Protein AF-L1JBE7-F1 (afdb_monomer)

Foldseek 3Di:
DQQAAPQPRDSPPVVQWDAQPPPRHTHGQVSDVVRHPDDDDPHDHHPVRVD

Radius of gyration: 9.98 Å; Cα contacts (8 Å, |Δi|>4): 74; chains: 1; bounding box: 22×24×23 Å

Mean predicted aligned error: 3.99 Å

pLDDT: mean 87.72, std 7.16, range [56.62, 93.62]

Structure (mmCIF, N/CA/C/O backbone):
data_AF-L1JBE7-F1
#
_entry.id   AF-L1JBE7-F1
#
loop_
_atom_site.group_PDB
_atom_site.id
_atom_site.type_symbol
_atom_site.label_atom_id
_atom_site.label_alt_id
_atom_site.label_comp_id
_atom_site.label_asym_id
_atom_site.label_entity_id
_atom_site.label_seq_id
_atom_site.pdbx_PDB_ins_code
_atom_site.Cartn_x
_atom_site.Cartn_y
_atom_site.Cartn_z
_atom_site.occupancy
_atom_site.B_iso_or_equiv
_atom_site.auth_seq_id
_atom_site.auth_comp_id
_atom_site.auth_asym_id
_atom_site.auth_atom_id
_atom_site.pdbx_PDB_model_num
ATOM 1 N N . ASP A 1 1 ? 1.217 12.161 -14.786 1.00 56.62 1 ASP A N 1
ATOM 2 C CA . ASP A 1 1 ? 1.020 12.020 -13.342 1.00 56.62 1 ASP A CA 1
ATOM 3 C C . ASP A 1 1 ? 1.523 10.635 -13.012 1.00 56.62 1 ASP A C 1
ATOM 5 O O . ASP A 1 1 ? 0.938 9.668 -13.487 1.00 56.62 1 ASP A O 1
ATOM 9 N N . ASP A 1 2 ? 2.706 10.553 -12.415 1.00 76.25 2 ASP A N 1
ATOM 10 C CA . ASP A 1 2 ? 3.330 9.275 -12.079 1.00 76.25 2 ASP A CA 1
ATOM 11 C C . ASP A 1 2 ? 2.744 8.805 -10.746 1.00 76.25 2 ASP A C 1
ATOM 13 O O . ASP A 1 2 ? 2.906 9.474 -9.724 1.00 76.25 2 ASP A O 1
ATOM 17 N N . ILE A 1 3 ? 2.033 7.675 -10.752 1.00 83.44 3 ILE A N 1
ATOM 18 C CA . ILE A 1 3 ? 1.479 7.099 -9.525 1.00 83.44 3 ILE A CA 1
ATOM 19 C C . ILE A 1 3 ? 2.644 6.519 -8.719 1.00 83.44 3 ILE A C 1
ATOM 21 O O . ILE A 1 3 ? 3.331 5.600 -9.166 1.00 83.44 3 ILE A O 1
ATOM 25 N N . VAL A 1 4 ? 2.847 7.039 -7.511 1.00 91.44 4 VAL A N 1
ATOM 26 C CA . VAL A 1 4 ? 3.879 6.569 -6.580 1.00 91.44 4 VAL A CA 1
ATOM 27 C C . VAL A 1 4 ? 3.259 5.807 -5.419 1.00 91.44 4 VAL A C 1
ATOM 29 O O . VAL A 1 4 ? 2.107 6.028 -5.043 1.00 91.44 4 VAL A O 1
ATOM 32 N N . CYS A 1 5 ? 4.026 4.889 -4.840 1.00 92.38 5 CYS A N 1
ATOM 33 C CA . CYS A 1 5 ? 3.617 4.222 -3.619 1.00 92.38 5 CYS A CA 1
ATOM 34 C C . CYS A 1 5 ? 3.826 5.130 -2.402 1.00 92.38 5 CYS A C 1
ATOM 36 O O . CYS A 1 5 ? 4.956 5.507 -2.099 1.00 92.38 5 CYS A O 1
ATOM 38 N N . GLU A 1 6 ? 2.768 5.374 -1.631 1.00 91.81 6 GLU A N 1
ATOM 39 C CA . GLU A 1 6 ? 2.815 6.178 -0.396 1.00 91.81 6 GLU A CA 1
ATOM 40 C C . GLU A 1 6 ? 3.688 5.563 0.717 1.00 91.81 6 GLU A C 1
ATOM 42 O O . GLU A 1 6 ? 4.032 6.234 1.685 1.00 91.81 6 GLU A O 1
ATOM 47 N N . VAL A 1 7 ? 4.053 4.279 0.609 1.00 90.94 7 VAL A N 1
ATOM 48 C CA . VAL A 1 7 ? 4.861 3.576 1.621 1.00 90.94 7 VAL A CA 1
ATOM 49 C C . VAL A 1 7 ? 6.357 3.714 1.347 1.00 90.94 7 VAL A C 1
ATOM 51 O O . VAL A 1 7 ? 7.127 3.975 2.267 1.00 90.94 7 VAL A O 1
ATOM 54 N N . CYS A 1 8 ? 6.788 3.509 0.099 1.00 91.62 8 CYS A N 1
ATOM 55 C CA . CYS A 1 8 ? 8.208 3.517 -0.269 1.00 91.62 8 CYS A CA 1
ATOM 56 C C . CYS A 1 8 ? 8.633 4.766 -1.059 1.00 91.62 8 CYS A C 1
ATOM 58 O O . CYS A 1 8 ? 9.827 4.967 -1.276 1.00 91.62 8 CYS A O 1
ATOM 60 N N . GLY A 1 9 ? 7.680 5.588 -1.510 1.00 89.50 9 GLY A N 1
ATOM 61 C CA . GLY A 1 9 ? 7.909 6.758 -2.362 1.00 89.50 9 GLY A CA 1
ATOM 62 C C . GLY A 1 9 ? 8.318 6.425 -3.803 1.00 89.50 9 GLY A C 1
ATOM 63 O O . GLY A 1 9 ? 8.669 7.324 -4.563 1.00 89.50 9 GLY A O 1
ATOM 64 N N . GLY A 1 10 ? 8.323 5.145 -4.186 1.00 87.31 10 GLY A N 1
ATOM 65 C CA . GLY A 1 10 ? 8.740 4.682 -5.507 1.00 87.31 10 GLY A CA 1
ATOM 66 C C . GLY A 1 10 ? 7.571 4.497 -6.475 1.00 87.31 10 GLY A C 1
ATOM 67 O O . GLY A 1 10 ? 6.514 4.013 -6.083 1.00 87.31 10 GLY A O 1
ATOM 68 N N . GLY A 1 11 ? 7.792 4.830 -7.750 1.00 83.50 11 GLY A N 1
ATOM 69 C CA . GLY A 1 11 ? 6.901 4.503 -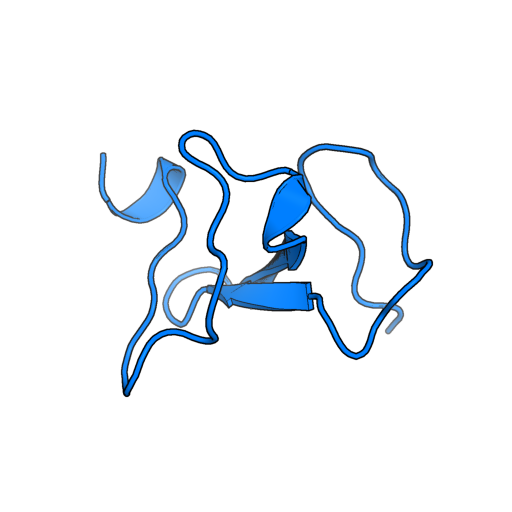8.879 1.00 83.50 11 GLY A CA 1
ATOM 70 C C . GLY A 1 11 ? 7.374 3.308 -9.721 1.00 83.50 11 GLY A C 1
ATOM 71 O O . GLY A 1 11 ? 6.846 3.056 -10.796 1.00 83.50 11 GLY A O 1
ATOM 72 N N . HIS A 1 12 ? 8.400 2.577 -9.268 1.00 79.25 12 HIS A N 1
ATOM 73 C CA . HIS A 1 12 ? 8.802 1.318 -9.906 1.00 79.25 12 HIS A CA 1
ATOM 74 C C . HIS A 1 12 ? 7.679 0.285 -9.758 1.00 79.25 12 HIS A C 1
ATOM 76 O O . HIS A 1 12 ? 6.882 0.396 -8.837 1.00 79.25 12 HIS A O 1
ATOM 82 N N . ASP A 1 13 ? 7.592 -0.711 -10.640 1.00 77.19 13 ASP A N 1
ATOM 83 C CA . ASP A 1 13 ? 6.513 -1.712 -10.594 1.00 77.19 13 ASP A CA 1
ATOM 84 C C . ASP A 1 13 ? 5.102 -1.088 -10.604 1.00 77.19 13 ASP A C 1
ATOM 86 O O . ASP A 1 13 ? 4.204 -1.552 -9.903 1.00 77.19 13 ASP A O 1
ATOM 90 N N . GLU A 1 14 ? 4.897 -0.050 -11.422 1.00 68.12 14 GLU A N 1
ATOM 91 C CA . GLU A 1 14 ? 3.608 0.641 -11.609 1.00 68.12 14 GLU A CA 1
ATOM 92 C C . GLU A 1 14 ? 2.428 -0.326 -11.830 1.00 68.12 14 GLU A C 1
ATOM 94 O O . GL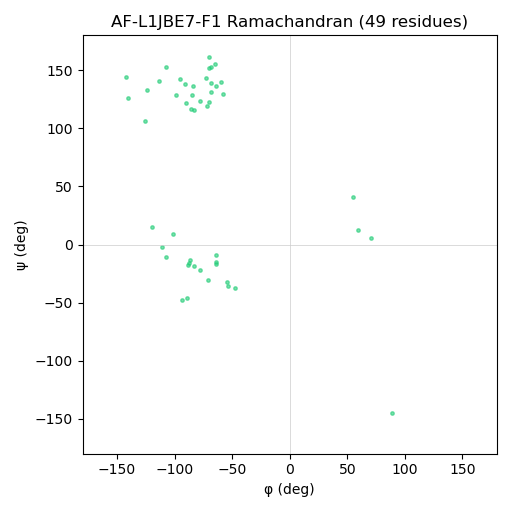U A 1 14 ? 1.361 -0.156 -11.248 1.00 68.12 14 GLU A O 1
ATOM 99 N N . HIS A 1 15 ? 2.655 -1.426 -12.557 1.00 70.12 15 HIS A N 1
ATOM 100 C CA . HIS A 1 15 ? 1.672 -2.486 -12.809 1.00 70.12 15 HIS A CA 1
ATOM 101 C C . HIS A 1 15 ? 1.219 -3.248 -11.548 1.00 70.12 15 HIS A C 1
ATOM 103 O O . HIS A 1 15 ? 0.315 -4.074 -11.627 1.00 70.12 15 HIS A O 1
ATOM 109 N N . ARG A 1 16 ? 1.868 -3.034 -10.398 1.00 82.19 16 ARG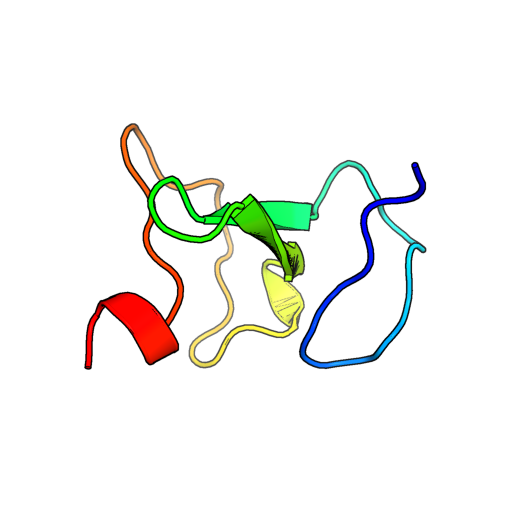 A N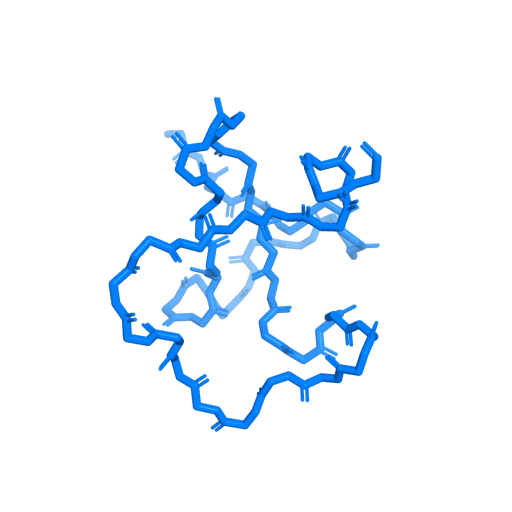 1
ATOM 110 C CA . ARG A 1 16 ? 1.550 -3.660 -9.103 1.00 82.19 16 ARG A CA 1
ATOM 111 C C . ARG A 1 16 ? 1.180 -2.634 -8.030 1.00 82.19 16 ARG A C 1
ATOM 113 O O . ARG A 1 16 ? 1.196 -2.962 -6.837 1.00 82.19 16 ARG A O 1
ATOM 120 N N . ILE A 1 17 ? 0.888 -1.399 -8.436 1.00 90.06 17 ILE A N 1
ATOM 121 C CA . ILE A 1 17 ? 0.386 -0.354 -7.550 1.00 90.06 17 ILE A CA 1
ATOM 122 C C . ILE A 1 17 ? -1.143 -0.418 -7.528 1.00 90.06 17 ILE A C 1
ATOM 124 O O . ILE A 1 17 ? -1.804 -0.281 -8.552 1.00 90.06 17 ILE A O 1
ATOM 128 N N . LEU A 1 18 ? -1.704 -0.610 -6.338 1.00 91.75 18 LEU A N 1
ATOM 129 C CA . LEU A 1 18 ? -3.131 -0.495 -6.075 1.00 91.75 18 LEU A CA 1
ATOM 130 C C . LEU A 1 18 ? -3.500 0.958 -5.811 1.00 91.75 18 LEU A C 1
ATOM 132 O O . LEU A 1 18 ? -2.821 1.649 -5.052 1.00 91.75 18 LEU A O 1
ATOM 136 N N . LEU A 1 19 ? -4.607 1.391 -6.403 1.00 92.56 19 LEU A N 1
ATOM 137 C CA . LEU A 1 19 ? -5.185 2.707 -6.180 1.00 92.56 19 LEU A CA 1
ATOM 138 C C . LEU A 1 19 ? -6.329 2.608 -5.183 1.00 92.56 19 LEU A C 1
ATOM 140 O O . LEU A 1 19 ? -7.239 1.801 -5.352 1.00 92.56 19 LEU A O 1
ATOM 144 N N . CYS A 1 20 ? -6.286 3.442 -4.150 1.00 93.56 20 CYS A N 1
ATOM 145 C CA . CYS A 1 20 ? -7.392 3.564 -3.211 1.00 93.56 20 CYS A CA 1
ATOM 146 C C . CYS A 1 20 ? -8.586 4.243 -3.890 1.00 93.56 20 CYS A C 1
ATOM 148 O O . CYS A 1 20 ? -8.472 5.396 -4.302 1.00 93.56 20 CYS A O 1
ATOM 150 N N . ASP A 1 21 ? -9.749 3.593 -3.910 1.00 93.31 21 ASP A N 1
ATOM 151 C CA . ASP A 1 21 ? -10.972 4.153 -4.509 1.00 93.31 21 ASP A CA 1
ATOM 152 C C . ASP A 1 21 ? -11.492 5.417 -3.794 1.00 93.31 21 ASP A C 1
ATOM 154 O O . ASP A 1 21 ? -12.2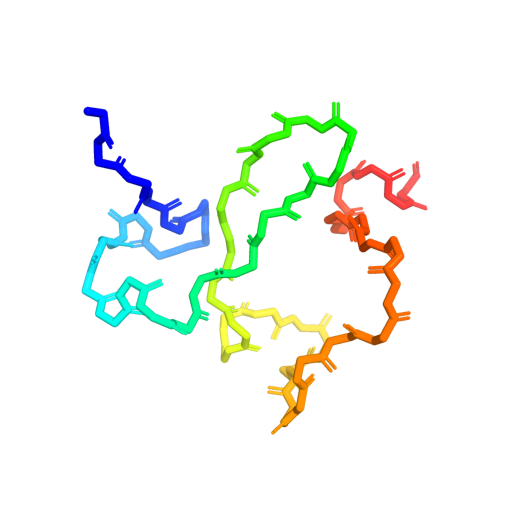99 6.155 -4.352 1.00 93.31 21 ASP A O 1
ATOM 158 N N . ASN A 1 22 ? -11.047 5.687 -2.559 1.00 93.50 22 ASN A N 1
ATOM 159 C CA . ASN A 1 22 ? -11.483 6.855 -1.786 1.00 93.50 22 ASN A CA 1
ATOM 160 C C . ASN A 1 22 ? -10.550 8.069 -1.940 1.00 93.50 22 ASN A C 1
ATOM 162 O O . ASN A 1 22 ? -11.014 9.183 -2.160 1.00 93.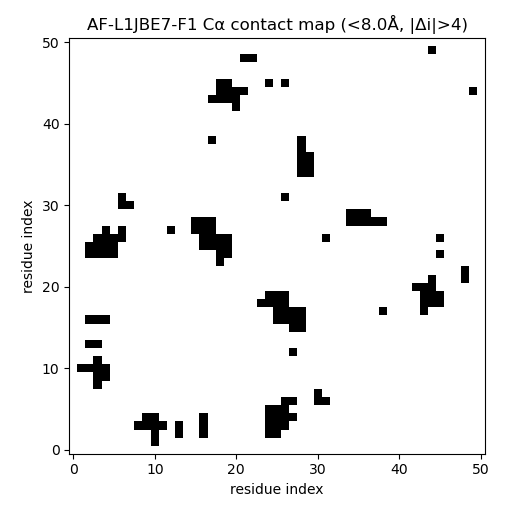50 22 ASN A O 1
ATOM 166 N N . CYS A 1 23 ? -9.232 7.875 -1.814 1.00 93.38 23 CYS A N 1
ATOM 167 C CA . CYS A 1 23 ? -8.254 8.972 -1.822 1.00 93.38 23 CYS A CA 1
ATOM 168 C C . CYS A 1 23 ? -7.356 9.006 -3.067 1.00 93.38 23 CYS A C 1
ATOM 170 O O . CYS A 1 23 ? -6.526 9.900 -3.181 1.00 93.38 23 CYS A O 1
ATOM 172 N N . SER A 1 24 ? -7.505 8.047 -3.989 1.00 90.94 24 SER A N 1
ATOM 173 C CA . SER A 1 24 ? -6.684 7.892 -5.204 1.00 90.94 24 SER A CA 1
ATOM 174 C C . SER A 1 24 ? -5.177 7.705 -4.964 1.00 90.94 24 SER A C 1
ATOM 176 O O . SER A 1 24 ? -4.390 7.764 -5.902 1.00 90.94 24 SER A O 1
ATOM 178 N N . SER A 1 25 ? -4.758 7.450 -3.723 1.00 92.00 25 SER A N 1
ATOM 179 C CA . SER A 1 25 ? -3.357 7.188 -3.381 1.00 92.00 25 SER A CA 1
ATOM 180 C C . SER A 1 25 ? -2.902 5.804 -3.853 1.00 92.00 25 SER A C 1
ATOM 182 O O . SER A 1 25 ? -3.666 4.835 -3.769 1.00 92.00 25 SER A O 1
ATOM 184 N N . GLY A 1 26 ? -1.646 5.716 -4.299 1.00 92.69 26 GLY A N 1
ATOM 185 C CA . GLY A 1 26 ? -1.018 4.491 -4.787 1.00 92.69 26 GLY A CA 1
ATOM 186 C C . GLY A 1 26 ? -0.301 3.696 -3.696 1.00 92.69 26 GLY A C 1
ATOM 187 O O . GLY A 1 26 ? 0.404 4.250 -2.852 1.00 92.69 26 GLY A O 1
ATOM 188 N N . PHE A 1 27 ? -0.444 2.373 -3.714 1.00 93.31 27 PHE A N 1
ATOM 189 C CA . PHE A 1 27 ? 0.244 1.464 -2.798 1.00 93.31 27 PHE A CA 1
ATOM 190 C C . PHE A 1 27 ? 0.695 0.193 -3.509 1.00 93.31 27 PHE A C 1
ATOM 192 O O . PHE A 1 27 ? -0.124 -0.526 -4.075 1.00 93.31 27 PHE A O 1
ATOM 199 N N . HIS A 1 28 ? 1.979 -0.158 -3.424 1.00 93.50 28 HIS A N 1
ATOM 200 C CA . HIS A 1 28 ? 2.409 -1.487 -3.855 1.00 93.50 28 HIS A CA 1
ATOM 201 C C . HIS A 1 28 ? 1.774 -2.562 -2.992 1.00 93.50 28 HIS A C 1
ATOM 203 O O . HIS A 1 28 ? 1.814 -2.491 -1.763 1.00 93.50 28 HIS A O 1
ATOM 209 N N . MET A 1 29 ? 1.304 -3.622 -3.640 1.00 91.19 29 MET A N 1
ATOM 210 C CA . MET A 1 29 ? 0.769 -4.799 -2.956 1.00 91.19 29 MET A CA 1
ATOM 211 C C . MET A 1 29 ? 1.748 -5.392 -1.931 1.00 91.19 29 MET A C 1
ATOM 213 O O . MET A 1 29 ? 1.328 -5.841 -0.867 1.00 91.19 29 MET A O 1
ATOM 217 N N . SER A 1 30 ? 3.050 -5.362 -2.229 1.00 91.25 30 SER A N 1
ATOM 218 C CA . SER A 1 30 ? 4.129 -5.838 -1.354 1.00 91.25 30 SER A CA 1
ATOM 219 C C . SER A 1 30 ? 4.488 -4.877 -0.219 1.00 91.25 30 SER A C 1
ATOM 221 O O . SER A 1 30 ? 5.059 -5.317 0.775 1.00 91.25 30 SER A O 1
ATOM 223 N N . CYS A 1 31 ? 4.179 -3.585 -0.353 1.00 91.94 31 CYS A N 1
ATOM 224 C CA . CYS A 1 31 ? 4.442 -2.585 0.681 1.00 91.94 31 CYS A CA 1
ATOM 225 C C . CYS A 1 31 ? 3.306 -2.476 1.707 1.00 91.94 31 CYS A C 1
ATOM 227 O O . CYS A 1 31 ? 3.486 -1.860 2.757 1.00 91.94 31 CYS A O 1
ATOM 229 N N . LEU A 1 32 ? 2.143 -3.064 1.420 1.00 89.69 32 LEU A N 1
ATOM 230 C CA . LEU A 1 32 ? 1.048 -3.183 2.378 1.00 89.69 32 LEU A CA 1
ATOM 231 C C . LEU A 1 32 ? 1.418 -4.145 3.520 1.00 89.69 32 LEU A C 1
ATOM 233 O O . LEU A 1 32 ? 2.206 -5.074 3.348 1.00 89.69 32 LEU A O 1
ATOM 237 N N . LEU A 1 33 ? 0.820 -3.935 4.695 1.00 86.62 33 LEU A N 1
ATOM 238 C CA . LEU A 1 33 ? 0.971 -4.786 5.877 1.00 86.62 33 LEU A CA 1
ATOM 239 C C . LEU A 1 33 ? -0.421 -5.227 6.366 1.00 86.62 33 LEU A C 1
ATOM 241 O O . LEU A 1 33 ? -1.130 -4.407 6.949 1.00 86.62 33 LEU A O 1
ATOM 245 N N . PRO A 1 34 ? -0.824 -6.497 6.159 1.00 88.50 34 PRO A N 1
ATOM 246 C CA . PRO A 1 34 ? -0.079 -7.568 5.484 1.00 88.50 34 PRO A CA 1
ATOM 247 C C . PRO A 1 34 ? 0.053 -7.349 3.960 1.00 88.50 34 PRO A C 1
ATOM 249 O O . PRO A 1 34 ? -0.832 -6.735 3.358 1.00 88.50 34 PRO A O 1
ATOM 252 N N . PRO A 1 35 ? 1.118 -7.871 3.317 1.00 89.88 35 PRO A N 1
ATOM 253 C CA . PRO A 1 35 ? 1.292 -7.744 1.875 1.00 89.88 35 PRO A CA 1
ATOM 254 C C . PRO A 1 35 ? 0.241 -8.566 1.129 1.00 89.88 35 PRO A C 1
ATOM 256 O O . PRO A 1 35 ? -0.061 -9.707 1.491 1.00 89.88 35 PRO A O 1
ATOM 259 N N . LEU A 1 36 ? -0.299 -7.998 0.056 1.00 88.81 36 LEU A N 1
ATOM 260 C CA . LEU A 1 36 ? -1.272 -8.670 -0.794 1.00 88.81 36 LEU A CA 1
ATOM 261 C C . LEU A 1 36 ? -0.551 -9.533 -1.830 1.00 88.81 36 LEU A C 1
ATOM 263 O O . LEU A 1 36 ? 0.323 -9.070 -2.556 1.00 88.81 36 LEU A O 1
ATOM 267 N N . SER A 1 37 ? -0.936 -10.804 -1.927 1.00 87.12 37 SER A N 1
ATOM 268 C CA . SER A 1 37 ? -0.415 -11.711 -2.963 1.00 87.12 37 SER A CA 1
ATOM 269 C C . SER A 1 37 ? -1.217 -11.657 -4.266 1.00 87.12 37 SER A C 1
ATOM 271 O O . SER A 1 37 ? -0.754 -12.144 -5.293 1.00 87.12 37 SER A O 1
ATOM 273 N N . ARG A 1 38 ? -2.430 -11.097 -4.222 1.00 87.69 38 ARG A N 1
ATOM 274 C CA . ARG A 1 38 ? -3.371 -11.007 -5.341 1.00 87.69 38 ARG A CA 1
ATOM 275 C C . ARG A 1 38 ? -4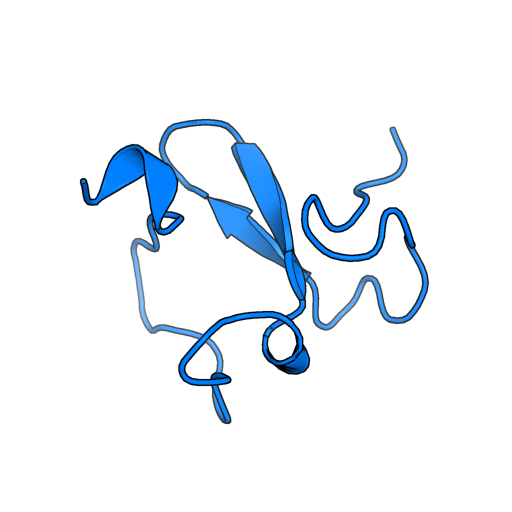.092 -9.662 -5.304 1.00 87.69 38 ARG A C 1
ATOM 277 O O . ARG A 1 38 ? -4.398 -9.166 -4.222 1.00 87.69 38 ARG A O 1
ATOM 284 N N . GLU A 1 39 ? -4.367 -9.114 -6.484 1.00 87.19 39 GLU A N 1
ATOM 285 C CA . GLU A 1 39 ? -5.160 -7.899 -6.639 1.00 87.19 39 GLU A CA 1
ATOM 286 C C . GLU A 1 39 ? -6.552 -8.090 -6.005 1.00 87.19 39 GLU A C 1
ATOM 288 O O . GLU A 1 39 ? -7.216 -9.110 -6.261 1.00 87.19 39 GLU A O 1
ATOM 293 N N . PRO A 1 40 ? -6.988 -7.156 -5.144 1.00 87.19 40 PRO A N 1
ATOM 294 C CA . PRO A 1 40 ? -8.296 -7.214 -4.513 1.00 87.19 40 PRO A CA 1
ATOM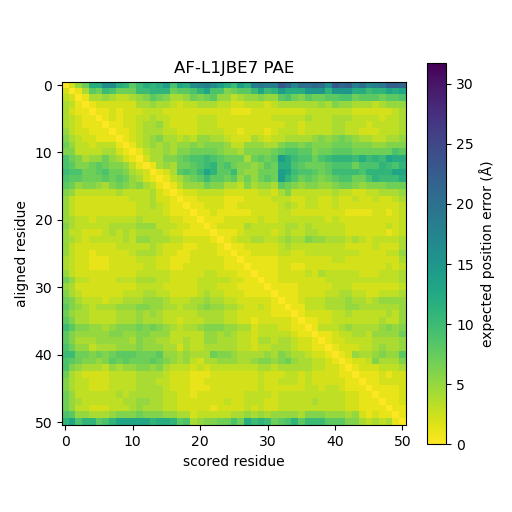 295 C C . PRO A 1 40 ? -9.389 -7.210 -5.584 1.00 87.19 40 PRO A C 1
ATOM 297 O O . PRO A 1 40 ? -9.296 -6.532 -6.603 1.00 87.19 40 PRO A O 1
ATOM 300 N N . ALA A 1 41 ? -10.430 -8.011 -5.370 1.00 86.44 41 ALA A N 1
ATOM 301 C CA . ALA A 1 41 ? -11.567 -8.042 -6.276 1.00 86.44 41 ALA A CA 1
ATOM 302 C C . ALA A 1 41 ? -12.560 -6.940 -5.883 1.00 86.44 41 ALA A C 1
ATOM 304 O O . ALA A 1 41 ? -13.151 -7.006 -4.807 1.00 86.44 41 ALA A O 1
ATOM 305 N N . GLY A 1 42 ? -12.771 -5.970 -6.773 1.00 88.50 42 GLY A N 1
ATOM 306 C CA . GLY A 1 42 ? -13.704 -4.865 -6.553 1.00 88.50 42 GLY A CA 1
ATOM 307 C C . GLY A 1 42 ? -13.050 -3.669 -5.864 1.00 88.50 42 GLY A C 1
ATOM 308 O O . GLY A 1 42 ? -11.894 -3.365 -6.133 1.00 88.50 42 GLY A O 1
ATOM 309 N N . ILE A 1 43 ? -13.818 -2.989 -5.010 1.00 90.88 43 ILE A N 1
ATOM 310 C CA . ILE A 1 43 ? -13.391 -1.756 -4.341 1.00 90.88 43 ILE A CA 1
ATOM 311 C C . ILE A 1 43 ? -12.277 -2.062 -3.340 1.00 90.88 43 ILE A C 1
ATOM 313 O O . ILE A 1 43 ? -12.421 -2.952 -2.494 1.00 90.88 43 ILE A O 1
ATOM 317 N N . TRP A 1 44 ? -11.200 -1.286 -3.400 1.00 92.38 44 TRP A N 1
ATOM 318 C CA . TRP A 1 44 ? -10.108 -1.352 -2.441 1.00 92.38 44 TRP A CA 1
ATOM 319 C C . TRP A 1 44 ? -9.860 0.004 -1.785 1.00 92.38 44 TRP A C 1
ATOM 321 O O . TRP A 1 44 ? -9.754 1.046 -2.431 1.00 92.38 44 TRP A O 1
ATOM 331 N N . TRP A 1 45 ? -9.723 -0.020 -0.463 1.00 93.62 45 TRP A N 1
ATOM 332 C CA . TRP A 1 45 ? -9.391 1.154 0.336 1.00 93.62 45 TRP A CA 1
ATOM 333 C C . TRP A 1 45 ? -8.017 0.982 0.966 1.00 93.62 45 TRP A C 1
ATOM 335 O O . TRP A 1 45 ? -7.679 -0.103 1.436 1.00 93.62 45 TRP A O 1
ATOM 345 N N . CYS A 1 46 ? -7.225 2.048 1.013 1.00 92.19 46 CYS A N 1
ATOM 346 C CA . CYS A 1 46 ? -5.942 2.019 1.702 1.00 92.19 46 CYS A CA 1
ATOM 347 C C . CYS A 1 46 ? -6.129 1.934 3.229 1.00 92.19 46 CYS A C 1
ATOM 349 O O . CYS A 1 46 ? -7.194 2.301 3.736 1.00 92.19 46 CYS A O 1
ATOM 351 N N . PRO A 1 47 ? -5.096 1.520 3.988 1.00 87.38 47 PRO A N 1
ATOM 352 C CA . PRO A 1 47 ? -5.181 1.408 5.446 1.00 87.38 47 PRO A CA 1
ATOM 353 C C . PRO A 1 47 ? -5.623 2.703 6.138 1.00 87.38 47 PRO A C 1
ATOM 355 O O . PRO A 1 47 ? -6.321 2.647 7.140 1.00 87.38 47 PRO 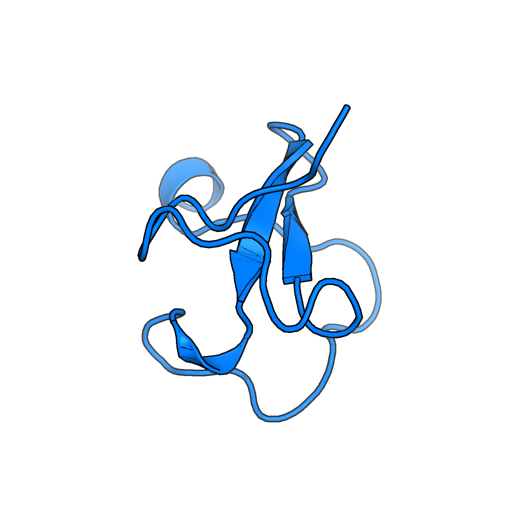A O 1
ATOM 358 N N . ALA A 1 48 ? -5.269 3.866 5.578 1.00 90.38 48 ALA A N 1
ATOM 359 C CA . ALA A 1 48 ? -5.674 5.165 6.110 1.00 90.38 48 ALA A CA 1
ATOM 360 C C . ALA A 1 48 ? -7.170 5.469 5.911 1.00 90.38 48 ALA A C 1
ATOM 362 O O . ALA A 1 48 ? -7.752 6.173 6.724 1.00 90.38 48 ALA A O 1
ATOM 363 N N . CYS A 1 49 ? -7.795 4.955 4.846 1.00 92.50 49 CYS A N 1
ATOM 364 C CA . CYS A 1 49 ? -9.234 5.106 4.600 1.00 92.50 49 CYS A CA 1
ATOM 365 C C . CYS A 1 49 ? -10.076 3.995 5.243 1.00 92.50 49 CYS A C 1
ATOM 367 O O . CYS A 1 49 ? -11.287 4.153 5.354 1.00 92.50 49 CYS A O 1
ATOM 369 N N . GLN A 1 50 ? -9.460 2.869 5.617 1.00 87.31 50 GLN A N 1
ATOM 370 C CA . GLN A 1 50 ? -10.118 1.810 6.389 1.00 87.31 50 GLN A CA 1
ATOM 371 C C . GLN A 1 50 ? -10.121 2.080 7.905 1.00 87.31 50 GLN A C 1
ATOM 373 O O . GLN A 1 50 ? -10.876 1.421 8.618 1.00 87.31 50 GLN A O 1
ATOM 378 N N . ALA A 1 51 ? -9.253 2.981 8.382 1.00 82.75 51 ALA A N 1
ATOM 379 C CA . ALA A 1 51 ? -9.098 3.355 9.789 1.00 82.75 51 ALA A CA 1
ATOM 380 C C . ALA A 1 51 ? -10.192 4.306 10.298 1.00 82.75 51 ALA A C 1
ATOM 382 O O . ALA A 1 51 ? -10.738 5.089 9.488 1.00 82.75 51 ALA A O 1
#

Secondary structure (DSSP, 8-state):
----BTTT---TTGGGEEEPTTT--EEETTTSSSPPSSPPSS----HHHH-

Organism: Guillardia theta (strain CCMP2712) (NCBI:txid905079)

InterPro domains:
  IPR001965 Zinc finger, PHD-type [SM00249] (4-50)
  IPR011011 Zinc finger, FYVE/PHD-type [SSF57903] (2-50)
  IPR013083 Zinc finger, RING/FYVE/PHD-type [G3DSA:3.30.40.10] (1-51)
  IPR019786 Zinc finger, PHD-type, conserved site [PS01359] (5-49)
  IPR019787 Zinc finger, PHD-finger [PF00628] (5-49)
  IPR019787 Zinc finger, PHD-finger [PS50016] (2-51)
  IPR047157 PHD and RING finger domain-containing protein 1/Atg35 [PTHR12618] (5-49)

Sequence (51 aa):
DDIVCEVCGGGHDEHRILLCDNCSSGFHMSCLLPPLSREPAGIWWCPACQA

Nearest PDB structures (foldseek):
  5vab-assembly1_A  TM=9.298E-01  e=5.388E-05  Glycine max
  6fhq-assembly1_A  TM=8.848E-01  e=4.707E-05  Homo sapiens
  4qf3-assembly3_B  TM=8.936E-01  e=7.062E-05  Homo sapiens
  6fi1-assembly2_B  TM=8.754E-01  e=1.134E-04  Homo sapiens
  5t8r-assembly5_A  TM=8.956E-01  e=3.578E-04  Homo sapiens

Solvent-accessible surface area (backbone atoms only — not comparable to full-atom values): 3307 Å² total; per-residue (Å²): 134,84,66,36,18,79,78,79,70,45,52,74,67,55,95,48,47,45,59,16,76,83,77,66,50,29,34,36,35,76,70,39,89,78,54,48,93,62,83,75,85,75,90,44,69,43,74,81,74,72,102